Protein AF-A0A536HKG8-F1 (afdb_monomer)

Solvent-accessible surface area (backbone atoms only — not comparable to full-atom values): 9119 Å² total; per-residue (Å²): 93,67,73,26,53,53,43,26,52,51,47,43,45,56,51,25,52,49,44,70,72,56,84,86,50,87,66,46,38,57,55,52,46,49,54,28,50,76,60,72,37,42,71,65,44,55,77,72,44,80,89,70,65,49,72,50,61,49,43,34,50,42,38,47,25,70,80,40,82,74,6,19,26,22,16,29,47,53,28,34,53,49,47,49,63,76,53,49,98,82,56,89,47,67,38,50,53,43,32,49,51,54,28,47,52,36,71,74,56,53,39,66,64,40,55,76,40,18,64,58,54,40,50,54,52,53,52,48,50,56,54,32,53,54,35,43,40,75,73,74,55,70,83,75,83,69,76,95,67,82,76,80,77,86,76,84,80,77,88,81,131

Nearest PDB structures (foldseek):
  8c20-assembly1_C  TM=2.563E-01  e=3.413E+00  Mus musculus
  8c1z-assembly1_D  TM=2.628E-01  e=7.954E+00  Mus musculus

pLDDT: mean 89.68, std 14.8, range [47.0, 98.75]

Mean predicted aligned error: 7.66 Å

Sequence (161 aa):
LGKFIERAANVTHVVTQKSAELADSPEDALEWTAVLKSCFAFESYQSRYPGGVTPDRVIECLLLDRSLPRSARFSTNTALEAVARIEGKSRRSRPLRLLARLNGMYQHANPESIGEHPLDFNSECRALLRQLEVALRETYFHPSKVPAAVTGEEGHGMPQQ

Structure (mmCIF, N/CA/C/O backbone):
data_AF-A0A536HKG8-F1
#
_entry.id   AF-A0A536HKG8-F1
#
loop_
_atom_site.group_PDB
_atom_site.id
_atom_site.type_symbol
_atom_site.label_atom_id
_atom_site.label_alt_id
_atom_site.label_comp_id
_atom_site.label_asym_id
_atom_site.label_entity_id
_atom_site.label_seq_id
_atom_site.pdbx_PDB_ins_code
_atom_site.Cartn_x
_atom_site.Cartn_y
_atom_site.Cartn_z
_atom_site.occupancy
_atom_site.B_iso_or_equiv
_atom_site.auth_seq_id
_atom_site.auth_comp_id
_atom_site.auth_asym_id
_atom_site.auth_atom_id
_atom_site.pdbx_PDB_model_num
ATOM 1 N N . LEU A 1 1 ? 9.488 8.122 -8.555 1.00 91.38 1 LEU A N 1
ATOM 2 C CA . LEU A 1 1 ? 9.601 6.664 -8.340 1.00 91.38 1 LEU A CA 1
ATOM 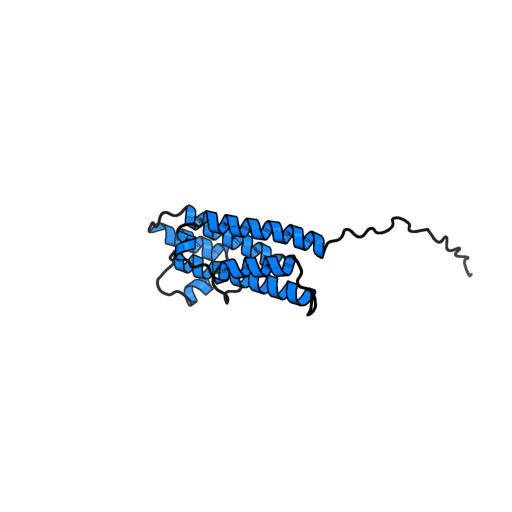3 C C . LEU A 1 1 ? 9.919 6.338 -6.882 1.00 91.38 1 LEU A C 1
ATOM 5 O O . LEU A 1 1 ? 9.013 5.884 -6.201 1.00 91.38 1 LEU A O 1
ATOM 9 N N . GLY A 1 2 ? 11.122 6.657 -6.380 1.00 94.00 2 GLY A N 1
ATOM 10 C CA . GLY A 1 2 ? 11.558 6.304 -5.015 1.00 94.00 2 GLY A CA 1
ATOM 11 C C . GLY A 1 2 ? 10.564 6.660 -3.902 1.00 94.00 2 GLY A C 1
ATOM 12 O O . GLY A 1 2 ? 10.168 5.781 -3.151 1.00 94.00 2 GLY A O 1
ATOM 13 N N . LYS A 1 3 ? 10.034 7.895 -3.888 1.00 96.62 3 LYS A N 1
ATOM 14 C CA . LYS A 1 3 ? 9.030 8.327 -2.890 1.00 96.62 3 LYS A CA 1
ATOM 15 C C . LYS A 1 3 ? 7.782 7.435 -2.794 1.00 96.62 3 LYS A C 1
ATOM 17 O O . LYS A 1 3 ? 7.151 7.370 -1.749 1.00 96.62 3 LYS A O 1
ATOM 22 N N . PHE A 1 4 ? 7.378 6.812 -3.902 1.00 98.00 4 PHE A N 1
ATOM 23 C CA . PHE A 1 4 ? 6.200 5.948 -3.939 1.00 98.00 4 PHE A CA 1
ATOM 24 C C . PHE A 1 4 ? 6.533 4.558 -3.393 1.00 98.00 4 PHE A C 1
ATOM 26 O O . PHE A 1 4 ? 5.774 4.017 -2.600 1.00 98.00 4 PHE A O 1
ATOM 33 N N . ILE A 1 5 ? 7.692 4.015 -3.762 1.00 97.62 5 ILE A N 1
ATOM 34 C CA . ILE A 1 5 ? 8.179 2.729 -3.249 1.00 97.62 5 ILE A CA 1
ATOM 35 C C . ILE A 1 5 ? 8.355 2.801 -1.727 1.00 97.62 5 ILE A C 1
ATOM 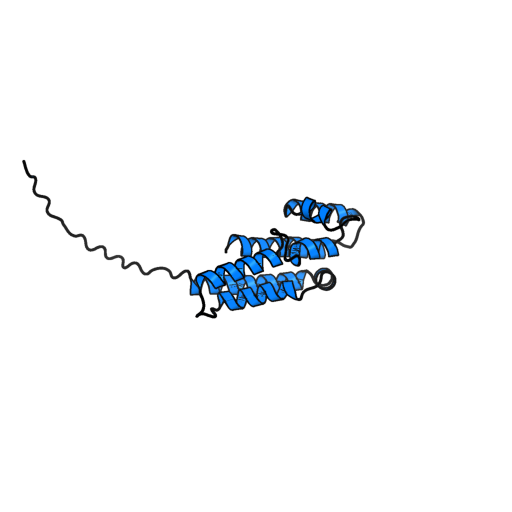37 O O . ILE A 1 5 ? 7.826 1.955 -1.013 1.00 97.62 5 ILE A O 1
ATOM 41 N N . GLU A 1 6 ? 9.011 3.856 -1.241 1.00 97.88 6 GLU A N 1
ATOM 42 C CA . GLU A 1 6 ? 9.246 4.081 0.189 1.00 97.88 6 GLU A CA 1
ATOM 43 C C . GLU A 1 6 ? 7.938 4.180 0.979 1.00 97.88 6 GLU A C 1
ATOM 45 O O . GLU A 1 6 ? 7.761 3.562 2.024 1.00 97.88 6 GLU A O 1
ATOM 50 N N . ARG A 1 7 ? 6.960 4.910 0.442 1.00 97.94 7 ARG A N 1
ATOM 51 C CA . ARG A 1 7 ? 5.654 5.032 1.083 1.00 97.94 7 ARG A CA 1
ATOM 52 C C . ARG A 1 7 ? 4.893 3.712 1.125 1.00 97.94 7 ARG A C 1
ATOM 54 O O . ARG A 1 7 ? 4.305 3.409 2.155 1.00 97.94 7 ARG A O 1
ATOM 61 N N . ALA A 1 8 ? 4.910 2.932 0.043 1.00 98.25 8 ALA A N 1
ATOM 62 C CA . ALA A 1 8 ? 4.299 1.605 0.047 1.00 98.25 8 ALA A CA 1
ATOM 63 C C . ALA A 1 8 ? 4.919 0.710 1.129 1.00 98.25 8 ALA A C 1
ATOM 65 O O . ALA A 1 8 ? 4.186 0.028 1.842 1.00 98.25 8 ALA A O 1
ATOM 66 N N . ALA A 1 9 ? 6.246 0.761 1.285 1.00 98.38 9 ALA A N 1
ATOM 67 C CA . ALA A 1 9 ? 6.965 0.025 2.319 1.00 98.38 9 ALA A CA 1
ATOM 68 C C . ALA A 1 9 ? 6.543 0.463 3.730 1.00 98.38 9 ALA A C 1
ATOM 70 O O . ALA A 1 9 ? 6.117 -0.367 4.530 1.00 98.38 9 ALA A O 1
ATOM 71 N N . ASN A 1 10 ? 6.593 1.767 4.011 1.00 98.12 10 ASN A N 1
ATOM 72 C CA . ASN A 1 10 ? 6.334 2.306 5.346 1.00 98.12 10 ASN A CA 1
ATOM 73 C C . ASN A 1 10 ? 4.880 2.133 5.777 1.00 98.12 10 ASN A C 1
ATOM 75 O O . ASN A 1 10 ? 4.624 1.707 6.899 1.00 98.12 10 ASN A O 1
ATOM 79 N N . VAL A 1 11 ? 3.926 2.406 4.883 1.00 98.44 11 VAL A N 1
ATOM 80 C CA . VAL A 1 11 ? 2.501 2.230 5.188 1.00 98.44 11 VAL A CA 1
ATOM 81 C C . VAL A 1 11 ? 2.189 0.754 5.438 1.00 98.44 11 VAL A C 1
ATOM 83 O O . VAL A 1 11 ? 1.527 0.436 6.420 1.00 98.44 11 VAL A O 1
ATOM 86 N N . THR A 1 12 ? 2.722 -0.155 4.614 1.00 98.75 12 THR A N 1
ATOM 87 C CA . THR A 1 12 ? 2.546 -1.602 4.829 1.00 98.75 12 THR A CA 1
ATOM 88 C C . THR A 1 12 ? 3.130 -2.043 6.156 1.00 98.75 12 THR A C 1
ATOM 90 O O . THR A 1 12 ? 2.467 -2.754 6.905 1.00 98.75 12 THR A O 1
ATOM 93 N N . HIS A 1 13 ? 4.339 -1.592 6.483 1.00 98.50 13 HIS A N 1
ATOM 94 C CA . HIS A 1 13 ? 4.988 -1.941 7.737 1.00 98.50 13 HIS A CA 1
ATOM 95 C C . HIS A 1 13 ? 4.195 -1.454 8.953 1.00 98.50 13 HIS A C 1
ATOM 97 O O . HIS A 1 13 ? 3.891 -2.260 9.824 1.00 98.50 13 HIS A O 1
ATOM 103 N N . VAL A 1 14 ? 3.817 -0.173 8.997 1.00 98.31 14 VAL A N 1
ATOM 104 C CA . VAL A 1 14 ? 3.081 0.397 10.136 1.00 98.31 14 VAL A CA 1
ATOM 105 C C . VAL A 1 14 ? 1.736 -0.298 10.330 1.00 98.31 14 VAL A C 1
ATOM 107 O O . VAL A 1 14 ? 1.411 -0.669 11.453 1.00 98.31 14 VAL A O 1
ATOM 110 N N . VAL A 1 15 ? 0.972 -0.509 9.252 1.00 98.31 15 VAL A N 1
ATOM 111 C CA . VAL A 1 15 ? -0.341 -1.165 9.343 1.00 98.31 15 VAL A CA 1
ATOM 112 C C . VAL A 1 15 ? -0.193 -2.606 9.820 1.00 98.31 15 VAL A C 1
ATOM 114 O O . VAL A 1 15 ? -0.851 -2.991 10.774 1.00 98.31 15 VAL A O 1
ATOM 117 N N . THR A 1 16 ? 0.702 -3.387 9.214 1.00 98.31 16 THR A N 1
ATOM 118 C CA . THR A 1 16 ? 0.867 -4.808 9.567 1.00 98.31 16 THR A CA 1
ATOM 119 C C . THR A 1 16 ? 1.472 -5.024 10.952 1.00 98.31 16 THR A C 1
ATOM 121 O O . THR A 1 16 ? 1.101 -5.975 11.630 1.00 98.31 16 THR A O 1
ATOM 124 N N . GLN A 1 17 ? 2.382 -4.160 11.413 1.00 97.75 17 GLN A N 1
ATOM 125 C CA . GLN A 1 17 ? 2.850 -4.216 12.802 1.00 97.75 17 GLN A CA 1
ATOM 126 C C . GLN A 1 17 ? 1.710 -3.929 13.769 1.00 97.75 17 GLN A C 1
ATOM 128 O O . GLN A 1 17 ? 1.492 -4.711 14.685 1.00 97.75 17 GLN A O 1
ATOM 133 N N . LYS A 1 18 ? 0.927 -2.874 13.519 1.00 96.75 18 LYS A N 1
ATOM 134 C CA . LYS A 1 18 ? -0.211 -2.546 14.379 1.00 96.75 18 LYS A CA 1
ATOM 135 C C . LYS A 1 18 ? -1.285 -3.631 14.371 1.00 96.75 18 LYS A C 1
ATOM 137 O O . LYS A 1 18 ? -1.778 -3.973 15.435 1.00 96.75 18 LYS A O 1
ATOM 142 N N . SER A 1 19 ? -1.570 -4.247 13.224 1.00 96.12 19 SER A N 1
ATOM 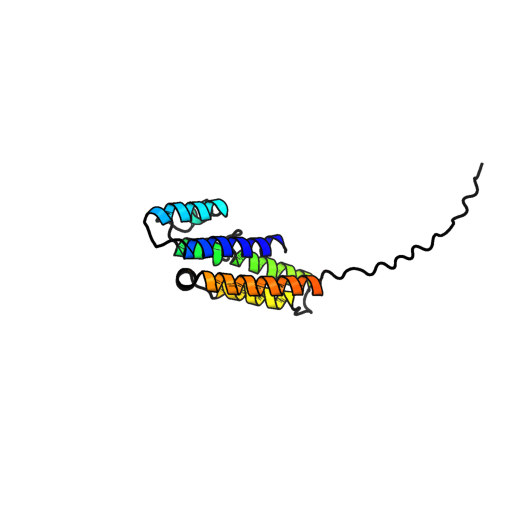143 C CA . SER A 1 19 ? -2.461 -5.412 13.148 1.00 96.12 19 SER A CA 1
ATOM 144 C C . SER A 1 19 ? -1.965 -6.602 13.973 1.00 96.12 19 SER A C 1
ATOM 146 O O . SER A 1 19 ? -2.783 -7.330 14.511 1.00 96.12 19 SER A O 1
ATOM 148 N N . ALA A 1 20 ? -0.649 -6.812 14.079 1.00 95.56 20 ALA A N 1
ATOM 149 C CA . ALA A 1 20 ? -0.082 -7.904 14.873 1.00 95.56 20 ALA A CA 1
ATOM 150 C C . ALA A 1 20 ? -0.030 -7.602 16.384 1.00 95.56 20 ALA A C 1
ATOM 152 O O . ALA A 1 20 ? 0.037 -8.527 17.188 1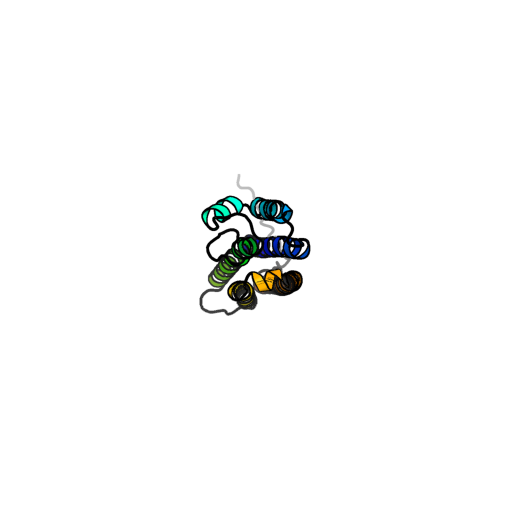.00 95.56 20 ALA A O 1
ATOM 153 N N . GLU A 1 21 ? 0.007 -6.321 16.765 1.00 93.88 21 GLU A N 1
ATOM 154 C CA . GLU A 1 21 ? 0.067 -5.867 18.161 1.00 93.88 21 GLU A CA 1
ATOM 155 C C . GLU A 1 21 ? -1.311 -5.811 18.831 1.00 93.88 21 GLU A C 1
ATOM 157 O O . GLU A 1 21 ? -1.421 -6.056 20.032 1.00 93.88 21 GLU A O 1
ATOM 162 N N . LEU A 1 22 ? -2.343 -5.431 18.076 1.00 90.19 22 LEU A N 1
ATOM 163 C CA . LEU A 1 22 ? -3.669 -5.130 18.606 1.00 90.19 22 LEU A CA 1
ATOM 164 C C . LEU A 1 22 ? -4.527 -6.398 18.723 1.00 90.19 22 LEU A C 1
ATOM 166 O O . LEU A 1 22 ? -4.512 -7.256 17.845 1.00 90.19 22 LEU A O 1
ATOM 170 N N . ALA A 1 23 ? -5.268 -6.509 19.828 1.00 75.69 23 ALA A N 1
ATOM 171 C CA . ALA A 1 23 ? -6.016 -7.709 20.220 1.00 75.69 23 ALA A CA 1
ATOM 172 C C . ALA A 1 23 ? -7.547 -7.521 20.164 1.00 75.69 23 ALA A C 1
ATOM 174 O O . ALA A 1 23 ? -8.279 -8.212 20.870 1.00 75.69 23 ALA A O 1
ATOM 175 N N . ASP A 1 24 ? -8.013 -6.579 19.340 1.00 73.06 24 ASP A N 1
ATOM 176 C CA . ASP A 1 24 ? -9.421 -6.222 19.123 1.00 73.06 24 ASP A CA 1
ATOM 177 C C . ASP A 1 24 ? -10.108 -5.667 20.388 1.00 73.06 24 ASP A C 1
ATOM 179 O O . ASP A 1 24 ? -11.223 -6.030 20.772 1.00 73.06 24 ASP A O 1
ATOM 183 N N . SER A 1 25 ? -9.397 -4.772 21.081 1.00 80.56 25 SER A N 1
ATOM 184 C CA . SER A 1 25 ? -9.878 -4.079 22.276 1.00 80.56 25 SER A CA 1
ATOM 185 C C . SER A 1 25 ? -10.573 -2.749 21.929 1.00 80.56 25 SER A C 1
ATOM 187 O O . SER A 1 25 ? -10.268 -2.130 20.908 1.00 80.56 25 SER A O 1
ATOM 189 N N . PRO A 1 26 ? -11.464 -2.217 22.788 1.00 73.62 26 PRO A N 1
ATOM 190 C CA . PRO A 1 26 ? -12.070 -0.897 22.571 1.00 73.62 26 PRO A CA 1
ATOM 191 C C . PRO A 1 26 ? -11.060 0.259 22.448 1.00 73.62 26 PRO A C 1
ATOM 193 O O . PRO A 1 26 ? -11.368 1.287 21.840 1.00 73.62 26 PRO A O 1
ATOM 196 N N . GLU A 1 27 ? -9.860 0.111 23.017 1.00 82.00 27 GLU A N 1
ATOM 197 C CA . GLU A 1 27 ? -8.784 1.109 22.958 1.00 82.00 27 GLU A CA 1
ATOM 198 C C . GLU A 1 27 ? -8.113 1.146 21.572 1.00 82.00 27 GLU A C 1
ATOM 200 O O . GLU A 1 27 ? -7.547 2.170 21.176 1.00 82.00 27 GLU A O 1
ATOM 205 N N . ASP A 1 28 ? -8.282 0.093 20.767 1.00 87.69 28 ASP A N 1
ATOM 206 C CA . ASP A 1 28 ? -7.668 -0.051 19.445 1.00 87.69 28 ASP A CA 1
ATOM 207 C C . ASP A 1 28 ? -8.154 1.026 18.470 1.00 87.69 28 ASP A C 1
ATOM 209 O O . ASP A 1 28 ? -7.418 1.443 17.576 1.00 87.69 28 ASP A O 1
ATOM 213 N N . ALA A 1 29 ? -9.370 1.552 18.650 1.00 91.94 29 ALA A N 1
ATOM 214 C CA . ALA A 1 29 ? -9.884 2.641 17.821 1.00 91.94 29 ALA A CA 1
ATOM 215 C C . ALA A 1 29 ? -9.020 3.916 17.926 1.00 91.94 29 ALA A C 1
ATOM 217 O O . ALA A 1 29 ? -8.864 4.646 16.937 1.00 91.94 29 ALA A O 1
ATOM 218 N N . LEU A 1 30 ? -8.435 4.189 19.099 1.00 94.50 30 LEU A N 1
ATOM 219 C CA . LEU A 1 30 ? -7.516 5.314 19.299 1.00 94.50 30 LEU A CA 1
ATOM 220 C C . LEU A 1 30 ? -6.165 5.048 18.628 1.00 94.50 30 LEU A C 1
ATOM 222 O O . LEU A 1 30 ? -5.655 5.924 17.924 1.00 94.50 30 LEU A O 1
ATOM 226 N N . GLU A 1 31 ? -5.630 3.836 18.768 1.00 95.88 31 GLU A N 1
ATOM 227 C CA . GLU A 1 31 ? -4.381 3.408 18.126 1.00 95.88 31 GLU A CA 1
ATOM 228 C C . GLU A 1 31 ? -4.491 3.455 16.596 1.00 95.88 31 GLU A C 1
ATOM 230 O O . GLU A 1 31 ? -3.662 4.058 15.909 1.00 95.88 31 GLU A O 1
ATOM 235 N N . TRP A 1 32 ? -5.580 2.932 16.038 1.00 97.00 32 TRP A N 1
ATOM 236 C CA . TRP A 1 32 ? -5.854 3.001 14.606 1.00 97.00 32 TRP A CA 1
ATOM 237 C C . TRP A 1 32 ? -6.077 4.431 14.111 1.00 97.00 32 TRP A C 1
ATOM 239 O O . TRP A 1 32 ? -5.644 4.796 13.012 1.00 97.00 32 TRP A O 1
ATOM 249 N N . THR A 1 33 ? -6.690 5.286 14.932 1.00 96.75 33 THR A N 1
ATOM 250 C CA . THR A 1 33 ? -6.773 6.724 14.648 1.00 96.75 33 THR A CA 1
ATOM 251 C C . THR A 1 33 ? -5.379 7.353 14.580 1.00 96.75 33 THR A C 1
ATOM 253 O O . THR A 1 33 ? -5.121 8.175 13.694 1.00 96.75 33 THR A O 1
ATOM 256 N N . ALA A 1 34 ? -4.462 6.972 15.473 1.00 96.69 34 ALA A N 1
ATOM 257 C CA . ALA A 1 34 ? -3.082 7.448 15.455 1.00 96.69 34 ALA A CA 1
ATOM 258 C C . ALA A 1 34 ? -2.335 6.989 14.190 1.00 96.69 34 ALA A C 1
ATOM 260 O O . ALA A 1 34 ? -1.653 7.804 13.566 1.00 96.69 34 ALA A O 1
ATOM 261 N N . VAL A 1 35 ? -2.537 5.744 13.741 1.00 97.62 35 VAL A N 1
ATOM 262 C CA . VAL A 1 35 ? -2.001 5.229 12.463 1.00 97.62 35 VAL A CA 1
ATOM 263 C C . VAL A 1 35 ? -2.510 6.039 11.268 1.00 97.62 35 VAL A C 1
ATOM 265 O O . VAL A 1 35 ? -1.732 6.469 10.414 1.00 97.62 35 VAL A O 1
ATOM 268 N N . LEU A 1 36 ? -3.816 6.311 11.205 1.00 97.94 36 LEU A N 1
ATOM 269 C CA . LEU A 1 36 ? -4.391 7.137 10.141 1.00 97.94 36 LEU A CA 1
ATOM 270 C C . LEU A 1 36 ? -3.810 8.556 10.143 1.00 97.94 36 LEU A C 1
ATOM 272 O O . LEU A 1 36 ? -3.556 9.116 9.074 1.00 97.94 36 LEU A O 1
ATOM 276 N N . LYS A 1 37 ? -3.594 9.147 11.322 1.00 97.56 37 LYS A N 1
ATOM 277 C CA . LYS A 1 37 ? -2.999 10.483 11.462 1.00 97.56 37 LYS A CA 1
ATOM 278 C C . LYS A 1 37 ? -1.526 10.504 11.056 1.00 97.56 37 LYS A C 1
ATOM 280 O O . LYS A 1 37 ? -1.143 11.404 10.312 1.00 97.56 37 LYS A O 1
ATOM 285 N N . SER A 1 38 ? -0.725 9.514 11.453 1.00 96.81 38 SER A N 1
ATOM 286 C CA . SER A 1 38 ? 0.694 9.421 11.067 1.00 96.81 38 SER A CA 1
ATOM 287 C C . SER A 1 38 ? 0.873 9.241 9.557 1.00 96.81 38 SER A C 1
ATOM 289 O O . SER A 1 38 ? 1.812 9.770 8.964 1.00 96.81 38 SER A O 1
ATOM 291 N N . CYS A 1 39 ? -0.087 8.579 8.908 1.00 96.56 39 CYS A N 1
ATOM 292 C CA . CYS A 1 39 ? -0.141 8.441 7.456 1.00 96.56 39 CYS A CA 1
ATOM 293 C C . CYS A 1 39 ? -0.816 9.630 6.748 1.00 96.56 39 CYS A C 1
ATOM 295 O O . CYS A 1 39 ? -0.975 9.585 5.528 1.00 96.56 39 CYS A O 1
ATOM 297 N N . PHE A 1 40 ? -1.235 10.679 7.469 1.00 95.81 40 PHE A N 1
ATOM 298 C CA . PHE A 1 40 ? -2.011 11.824 6.962 1.00 95.81 40 PHE A CA 1
ATOM 299 C C . PHE A 1 40 ? -3.324 11.438 6.253 1.00 95.81 40 PHE A C 1
ATOM 301 O O . PHE A 1 40 ? -3.801 12.160 5.382 1.00 95.81 40 PHE A O 1
ATOM 308 N N . ALA A 1 41 ? -3.916 10.291 6.581 1.00 97.12 41 ALA A N 1
ATOM 309 C CA . ALA A 1 41 ? -5.088 9.729 5.909 1.00 97.12 41 ALA A CA 1
ATOM 310 C C . ALA A 1 41 ? -6.410 9.930 6.667 1.00 97.12 41 ALA A C 1
ATOM 312 O O . ALA A 1 41 ? -7.462 9.622 6.117 1.00 97.12 41 ALA A O 1
ATOM 313 N N . PHE A 1 42 ? -6.376 10.450 7.897 1.00 96.88 42 PHE A N 1
ATOM 314 C CA . PHE A 1 42 ? -7.539 10.496 8.790 1.00 96.88 42 PHE A CA 1
ATOM 315 C C . PHE A 1 42 ? -8.770 11.211 8.209 1.00 96.88 42 PHE A C 1
ATOM 317 O O . PHE A 1 42 ? -9.856 10.644 8.211 1.00 96.88 42 PHE A O 1
ATOM 324 N N . GLU A 1 43 ? -8.617 12.408 7.640 1.00 95.81 43 GLU A N 1
ATOM 325 C CA . GLU A 1 43 ? -9.744 13.141 7.034 1.00 95.81 43 GLU A CA 1
ATOM 326 C C . GLU A 1 43 ? -10.333 12.391 5.831 1.00 95.81 43 GLU A C 1
ATOM 328 O O . GLU A 1 43 ? -11.548 12.274 5.674 1.00 95.81 43 GLU A O 1
ATOM 333 N N . SER A 1 44 ? -9.460 11.823 4.993 1.00 96.12 44 SER A N 1
ATOM 334 C CA . SER A 1 44 ? -9.878 11.012 3.847 1.00 96.12 44 SER A CA 1
ATOM 335 C C . SER A 1 44 ? -10.600 9.740 4.288 1.00 96.12 44 SER A C 1
ATOM 337 O O . SER A 1 44 ? -11.549 9.330 3.627 1.00 96.12 44 SER A O 1
ATOM 339 N N . TYR A 1 45 ? -10.173 9.138 5.401 1.00 96.94 45 TYR A N 1
ATOM 340 C CA . TYR A 1 45 ? -10.846 8.001 6.015 1.00 96.94 45 TYR A CA 1
ATOM 341 C C . TYR A 1 45 ? -12.243 8.397 6.503 1.00 96.94 45 TYR A C 1
ATOM 343 O O . TYR A 1 45 ? -13.218 7.772 6.099 1.00 96.94 45 TYR A O 1
ATOM 351 N N . GLN A 1 46 ? -12.365 9.468 7.294 1.00 95.69 46 GLN A N 1
ATOM 352 C CA . GLN A 1 46 ? -13.659 9.909 7.830 1.00 95.69 46 GLN A CA 1
ATOM 353 C C . GLN A 1 46 ? -14.676 10.233 6.733 1.00 95.69 46 GLN A C 1
ATOM 355 O O . GLN A 1 46 ? -15.853 9.916 6.872 1.00 95.69 46 GLN A O 1
ATOM 360 N N . SER A 1 47 ? -14.223 10.814 5.619 1.00 94.50 47 SER A N 1
ATOM 361 C CA . SER A 1 47 ? -15.087 11.092 4.468 1.00 94.50 47 SER A CA 1
ATOM 362 C C . SER A 1 47 ? -15.604 9.831 3.764 1.00 94.50 47 SER A C 1
ATOM 364 O O . SER A 1 47 ? -16.606 9.921 3.058 1.00 94.50 47 SER A O 1
ATOM 366 N N . ARG A 1 48 ? -14.911 8.692 3.878 1.00 93.88 48 ARG A N 1
ATOM 367 C CA . ARG A 1 48 ? -15.228 7.445 3.155 1.00 93.88 48 ARG A CA 1
ATOM 368 C C . ARG A 1 48 ? -15.938 6.421 4.032 1.00 93.88 48 ARG A C 1
ATOM 370 O O . ARG A 1 48 ? -16.781 5.683 3.536 1.00 93.88 48 ARG A O 1
ATOM 377 N N . TYR A 1 49 ? -15.602 6.388 5.317 1.00 93.12 49 TYR A N 1
ATOM 378 C CA . TYR A 1 49 ? -16.019 5.350 6.250 1.00 93.12 49 TYR A CA 1
ATOM 379 C C . TYR A 1 49 ? -16.781 5.958 7.436 1.00 93.12 49 TYR A C 1
ATOM 381 O O . TYR A 1 49 ? -16.197 6.195 8.499 1.00 93.12 49 TYR A O 1
ATOM 389 N N . PRO A 1 50 ? -18.093 6.215 7.294 1.00 88.69 50 PRO A N 1
ATOM 390 C CA . PRO A 1 50 ? -18.918 6.607 8.428 1.00 88.69 50 PRO A CA 1
ATOM 391 C C . PRO A 1 50 ? -19.022 5.453 9.441 1.00 88.69 50 PRO A C 1
ATOM 393 O O . PRO A 1 50 ? -19.052 4.275 9.074 1.00 88.69 50 PRO A O 1
ATOM 396 N N . GLY A 1 51 ? -19.092 5.780 10.734 1.00 88.19 51 GLY A N 1
ATOM 397 C CA . GLY A 1 51 ? -19.284 4.783 11.798 1.00 88.19 51 GLY A CA 1
ATOM 398 C C . GLY A 1 51 ? -18.011 4.315 12.511 1.00 88.19 51 GLY A C 1
ATOM 399 O O . GLY A 1 51 ? -17.952 3.172 12.945 1.00 88.19 51 GLY A O 1
ATOM 400 N N . GLY A 1 52 ? -17.009 5.187 12.649 1.00 91.00 52 GLY A N 1
ATOM 401 C CA . GLY A 1 52 ? -15.844 4.938 13.504 1.00 91.00 52 GLY A CA 1
ATOM 402 C C . GLY A 1 52 ? -14.652 4.282 12.803 1.00 91.00 52 GLY A C 1
ATOM 403 O O . GLY A 1 52 ? -14.662 4.022 11.595 1.00 91.00 52 GLY A O 1
ATOM 404 N N . VAL A 1 53 ? -13.583 4.081 13.576 1.00 95.12 53 VAL A N 1
ATOM 405 C CA . VAL A 1 53 ? -12.315 3.510 13.107 1.00 95.12 53 VAL A CA 1
ATOM 406 C C . VAL A 1 53 ? -12.257 2.039 13.494 1.00 95.12 53 VAL A C 1
ATOM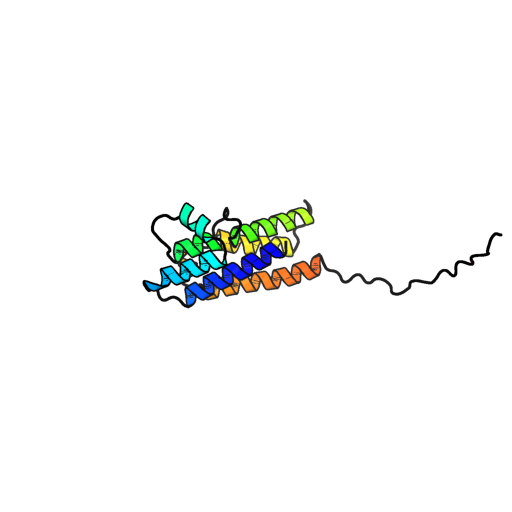 408 O O . VAL A 1 53 ? -12.336 1.718 14.673 1.00 95.12 53 VAL A O 1
ATOM 411 N N . THR A 1 54 ? -12.117 1.168 12.497 1.00 94.06 54 THR A N 1
ATOM 412 C CA . THR A 1 54 ? -12.016 -0.289 12.674 1.00 94.06 54 THR A CA 1
ATOM 413 C C . THR A 1 54 ? -10.781 -0.814 11.936 1.00 94.06 54 THR A C 1
ATOM 415 O O . THR A 1 54 ? -10.458 -0.246 10.884 1.00 94.06 54 THR A O 1
ATOM 418 N N . PRO A 1 55 ? -10.149 -1.911 12.392 1.00 95.00 55 PRO A N 1
ATOM 419 C CA . PRO A 1 55 ? -8.957 -2.479 11.756 1.00 95.00 55 PRO A CA 1
ATOM 420 C C . PRO A 1 55 ? -9.122 -2.702 10.242 1.00 95.00 55 PRO A C 1
ATOM 422 O O . PRO A 1 55 ? -8.360 -2.145 9.450 1.00 95.00 55 PRO A O 1
ATOM 425 N N . ASP A 1 56 ? -10.181 -3.401 9.823 1.00 95.38 56 ASP A N 1
ATOM 426 C CA . ASP A 1 56 ? -10.406 -3.767 8.415 1.00 95.38 56 ASP A CA 1
ATOM 427 C C . ASP A 1 56 ? -10.500 -2.558 7.489 1.00 95.38 56 ASP A C 1
ATOM 429 O O . ASP A 1 56 ? -9.866 -2.504 6.437 1.00 95.38 56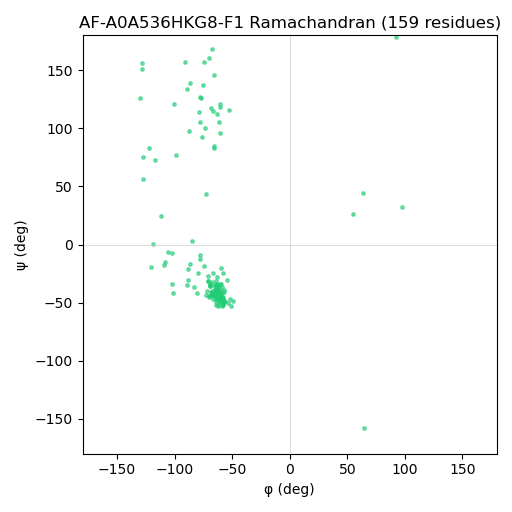 ASP A O 1
ATOM 433 N N . ARG A 1 57 ? -11.246 -1.533 7.905 1.00 96.88 57 ARG A N 1
ATOM 434 C CA . ARG A 1 57 ? -11.394 -0.291 7.136 1.00 96.88 57 ARG A CA 1
ATOM 435 C C . ARG A 1 57 ? -10.087 0.492 7.063 1.00 96.88 57 ARG A C 1
ATOM 437 O O . ARG A 1 57 ? -9.842 1.181 6.074 1.00 96.88 57 ARG A O 1
ATOM 444 N N . VAL A 1 58 ? -9.241 0.425 8.091 1.00 97.56 58 VAL A N 1
ATOM 445 C CA . VAL A 1 58 ? -7.916 1.063 8.064 1.00 97.56 58 VAL A CA 1
ATOM 446 C C . VAL A 1 58 ? -6.995 0.323 7.103 1.00 97.56 58 VAL A C 1
ATOM 448 O O . VAL A 1 58 ? -6.339 0.975 6.288 1.00 97.56 58 VAL A O 1
ATOM 451 N N . ILE A 1 59 ? -6.989 -1.011 7.146 1.00 98.19 59 ILE A N 1
ATOM 452 C CA . ILE A 1 59 ? -6.265 -1.864 6.197 1.00 98.19 59 ILE A CA 1
ATOM 453 C C . ILE A 1 59 ? -6.732 -1.571 4.767 1.00 98.19 59 ILE A C 1
ATOM 455 O O . ILE A 1 59 ? -5.907 -1.298 3.893 1.00 98.19 59 ILE A O 1
ATOM 459 N N . GLU A 1 60 ? -8.042 -1.543 4.527 1.00 97.94 60 GLU A N 1
ATOM 460 C CA . GLU A 1 60 ? -8.621 -1.215 3.225 1.00 97.94 60 GLU A CA 1
ATOM 461 C C . GLU A 1 60 ? -8.173 0.176 2.753 1.00 97.94 60 GLU A C 1
ATOM 463 O O . GLU A 1 60 ? -7.624 0.323 1.658 1.00 97.94 60 GLU A O 1
ATOM 468 N N . CYS A 1 61 ? -8.321 1.191 3.607 1.00 98.00 61 CYS A N 1
ATOM 469 C CA . CYS A 1 61 ? -7.975 2.579 3.313 1.00 98.00 61 CYS A CA 1
ATOM 470 C C . CYS A 1 61 ? -6.480 2.769 3.004 1.00 98.00 61 CYS A C 1
ATOM 472 O O . CYS A 1 61 ? -6.117 3.406 2.012 1.00 98.00 61 CYS A O 1
ATOM 474 N N . LEU A 1 62 ? -5.593 2.230 3.843 1.00 98.62 62 LEU A N 1
ATOM 475 C CA . LEU A 1 62 ? -4.155 2.482 3.761 1.00 98.62 62 LEU A CA 1
ATOM 476 C C . LEU A 1 62 ? -3.415 1.508 2.843 1.00 98.62 62 LEU A C 1
ATOM 478 O O . LEU A 1 62 ? -2.426 1.910 2.228 1.00 98.62 62 LEU A O 1
ATOM 482 N N . LEU A 1 63 ? -3.860 0.260 2.699 1.00 98.69 63 LEU A N 1
ATOM 483 C CA . LEU A 1 63 ? -3.165 -0.729 1.869 1.00 98.69 63 LEU A CA 1
ATOM 484 C C . LEU A 1 63 ? -3.821 -0.918 0.504 1.00 98.69 63 LEU A C 1
ATOM 486 O O . LEU A 1 63 ? -3.102 -0.976 -0.495 1.00 98.69 63 LEU A O 1
ATOM 490 N N . LEU A 1 64 ? -5.154 -0.969 0.438 1.00 98.56 64 LEU A N 1
ATOM 491 C CA . LEU A 1 64 ? -5.878 -1.511 -0.722 1.00 98.56 64 LEU A CA 1
ATOM 492 C C . LEU A 1 64 ? -6.601 -0.456 -1.570 1.00 98.56 64 LEU A C 1
ATOM 494 O O . LEU A 1 64 ? -6.970 -0.728 -2.719 1.00 98.56 64 LEU A O 1
ATOM 498 N N . ASP A 1 65 ? -6.780 0.756 -1.051 1.00 97.75 65 ASP A N 1
ATOM 499 C CA . ASP A 1 65 ? -7.490 1.820 -1.748 1.00 97.75 65 ASP A CA 1
ATOM 500 C C . ASP A 1 65 ? -6.699 2.317 -2.964 1.00 97.75 65 ASP A C 1
ATOM 502 O O . ASP A 1 65 ? -5.608 2.869 -2.847 1.00 97.75 65 ASP A O 1
ATOM 506 N N . ARG A 1 66 ? -7.248 2.163 -4.168 1.00 97.38 66 ARG A N 1
ATOM 507 C CA . ARG A 1 66 ? -6.568 2.587 -5.407 1.00 97.38 66 ARG A CA 1
ATOM 508 C C . ARG A 1 66 ? -6.628 4.091 -5.683 1.00 97.38 66 ARG A C 1
ATOM 510 O O . ARG A 1 66 ? -5.967 4.554 -6.604 1.00 97.38 66 ARG A O 1
ATOM 517 N N . SER A 1 67 ? -7.466 4.830 -4.961 1.00 96.44 67 SER A N 1
ATOM 518 C CA . SER A 1 67 ? -7.766 6.248 -5.195 1.00 96.44 67 SER A CA 1
ATOM 519 C C . SER A 1 67 ? -7.191 7.170 -4.128 1.00 96.44 67 SER A C 1
ATOM 521 O O . SER A 1 67 ? -7.104 8.375 -4.351 1.00 96.44 67 SER A O 1
ATOM 523 N N . LEU A 1 68 ? -6.823 6.634 -2.961 1.00 96.38 68 LEU A N 1
ATOM 524 C CA . LEU A 1 68 ? -6.202 7.408 -1.899 1.00 96.38 68 LEU A CA 1
ATOM 525 C C . LEU A 1 68 ? -4.721 7.622 -2.226 1.00 96.38 68 LEU A C 1
ATOM 527 O O . LEU A 1 68 ? -3.952 6.665 -2.155 1.00 96.38 68 LEU A O 1
ATOM 531 N N . PRO A 1 69 ? -4.256 8.862 -2.478 1.00 95.44 69 PRO A N 1
ATOM 532 C CA . PRO A 1 69 ? -2.883 9.085 -2.900 1.00 95.44 69 PRO A CA 1
ATOM 533 C C . PRO A 1 69 ? -1.842 8.599 -1.913 1.00 95.44 69 PRO A C 1
ATOM 535 O O . PRO A 1 69 ? -0.717 8.423 -2.350 1.00 95.44 69 PRO A O 1
ATOM 538 N N . ARG A 1 70 ? -2.211 8.417 -0.632 1.00 94.19 70 ARG A N 1
ATOM 539 C CA . ARG A 1 70 ? -1.384 7.958 0.493 1.00 94.19 70 ARG A CA 1
ATOM 540 C C . ARG A 1 70 ? -1.309 6.435 0.646 1.00 94.19 70 ARG A C 1
ATOM 542 O O . ARG A 1 70 ? -0.350 5.978 1.260 1.00 94.19 70 ARG A O 1
ATOM 549 N N . SER A 1 71 ? -2.208 5.666 0.033 1.00 98.38 71 SER A N 1
ATOM 550 C CA . SER A 1 71 ? -2.226 4.211 0.193 1.00 98.38 71 SER A CA 1
ATOM 551 C C . SER A 1 71 ? -1.037 3.506 -0.477 1.00 98.38 71 SER A C 1
ATOM 553 O O . SER A 1 71 ? -0.384 4.043 -1.389 1.00 98.38 71 SER A O 1
ATOM 555 N N . ALA A 1 72 ? -0.768 2.272 -0.053 1.00 98.62 72 ALA A N 1
ATOM 556 C CA . ALA A 1 72 ? 0.258 1.419 -0.642 1.00 98.62 72 ALA A CA 1
ATOM 557 C C . ALA A 1 72 ? -0.096 1.015 -2.084 1.00 98.62 72 ALA A C 1
ATOM 559 O O . ALA A 1 72 ? 0.728 1.194 -2.985 1.00 98.62 72 ALA A O 1
ATOM 560 N N . ARG A 1 73 ? -1.334 0.579 -2.360 1.00 98.62 73 ARG A N 1
ATOM 561 C CA . ARG A 1 73 ? -1.780 0.257 -3.728 1.00 98.62 73 ARG A CA 1
ATOM 562 C C . ARG A 1 73 ? -1.661 1.440 -4.686 1.00 98.62 73 ARG A C 1
ATOM 564 O O . ARG A 1 73 ? -1.123 1.280 -5.778 1.00 98.62 73 ARG A O 1
ATOM 571 N N . PHE A 1 74 ? -2.099 2.637 -4.286 1.00 98.56 74 PHE A N 1
ATOM 572 C CA . PHE A 1 74 ? -1.925 3.829 -5.122 1.00 98.56 74 PHE A CA 1
ATOM 573 C C . PHE A 1 74 ? -0.441 4.063 -5.418 1.00 98.56 74 PHE A C 1
ATOM 575 O O . PHE A 1 74 ? -0.055 4.274 -6.568 1.00 98.56 74 PHE A O 1
ATOM 582 N N . SER A 1 75 ? 0.408 3.986 -4.386 1.00 98.50 75 SER A N 1
ATOM 583 C CA . SER A 1 75 ? 1.852 4.184 -4.531 1.00 98.50 75 SER A CA 1
ATOM 584 C C . SER A 1 75 ? 2.479 3.231 -5.533 1.00 98.50 75 SER A C 1
ATOM 586 O O . SER A 1 75 ? 3.239 3.652 -6.405 1.00 98.50 75 SER A O 1
ATOM 588 N N . THR A 1 76 ? 2.185 1.941 -5.395 1.00 98.44 76 THR A N 1
ATOM 589 C CA . THR A 1 76 ? 2.790 0.901 -6.225 1.00 98.44 76 THR A CA 1
ATOM 590 C C . THR A 1 76 ? 2.303 0.989 -7.664 1.00 98.44 76 THR A C 1
ATOM 592 O O . THR A 1 76 ? 3.122 0.872 -8.575 1.00 98.44 76 THR A O 1
ATOM 595 N N . ASN A 1 77 ? 1.035 1.350 -7.884 1.00 98.38 77 ASN A N 1
ATOM 596 C CA . ASN A 1 77 ? 0.528 1.676 -9.213 1.00 98.38 77 ASN A CA 1
ATOM 597 C C . ASN A 1 77 ? 1.243 2.897 -9.825 1.00 98.38 77 ASN A C 1
ATOM 599 O O . ASN A 1 77 ? 1.736 2.826 -10.948 1.00 98.38 77 ASN A O 1
ATOM 603 N N . THR A 1 78 ? 1.404 3.999 -9.080 1.00 98.38 78 THR A N 1
ATOM 604 C CA . THR A 1 78 ? 2.127 5.181 -9.595 1.00 98.38 78 THR A CA 1
ATOM 605 C C . THR A 1 78 ? 3.608 4.885 -9.870 1.00 98.38 78 THR A C 1
ATOM 607 O O . THR A 1 78 ? 4.198 5.421 -10.812 1.00 98.38 78 THR A O 1
ATOM 610 N N . ALA A 1 79 ? 4.241 4.036 -9.057 1.00 97.62 79 ALA A N 1
ATOM 611 C CA . ALA A 1 79 ? 5.608 3.577 -9.283 1.00 97.62 79 ALA A CA 1
ATOM 612 C C . ALA A 1 79 ? 5.715 2.737 -10.566 1.00 97.62 79 ALA A C 1
ATOM 614 O O . ALA A 1 79 ? 6.616 2.977 -11.374 1.00 97.62 79 ALA A O 1
ATOM 615 N N . LEU A 1 80 ? 4.776 1.811 -10.776 1.00 96.88 80 LEU A N 1
ATOM 616 C CA . LEU A 1 80 ? 4.670 0.994 -11.983 1.00 96.88 80 LEU A CA 1
ATOM 617 C C . LEU A 1 80 ? 4.515 1.861 -13.240 1.00 96.88 80 LEU A C 1
ATOM 619 O O . LEU A 1 80 ? 5.276 1.701 -14.192 1.00 96.88 80 LEU A O 1
ATOM 623 N N . GLU A 1 81 ? 3.603 2.834 -13.221 1.00 96.19 81 GLU A N 1
ATOM 624 C CA . GLU A 1 81 ? 3.397 3.784 -14.322 1.00 96.19 81 GLU A CA 1
ATOM 625 C C . GLU A 1 81 ? 4.638 4.640 -14.603 1.00 96.19 81 GLU A C 1
ATOM 627 O O . GLU A 1 81 ? 4.949 4.943 -15.756 1.00 96.19 81 GLU A O 1
ATOM 632 N N . ALA A 1 82 ? 5.366 5.051 -13.560 1.00 95.38 82 ALA A N 1
ATOM 633 C CA . ALA A 1 82 ? 6.601 5.809 -13.725 1.00 95.38 82 ALA A CA 1
ATOM 634 C C . ALA A 1 82 ? 7.680 4.984 -14.439 1.00 95.38 82 ALA A C 1
ATOM 636 O O . ALA A 1 82 ? 8.315 5.495 -15.358 1.00 95.38 82 ALA A O 1
ATOM 637 N N . VAL A 1 83 ? 7.858 3.715 -14.060 1.00 94.38 83 VAL A N 1
ATOM 638 C CA . VAL A 1 83 ? 8.804 2.809 -14.731 1.00 94.38 83 VAL A CA 1
ATOM 639 C C . VAL A 1 83 ? 8.367 2.510 -16.164 1.00 94.38 83 VAL A C 1
ATOM 641 O O . VAL A 1 83 ? 9.185 2.608 -17.074 1.00 94.38 83 VAL A O 1
ATOM 644 N N . ALA A 1 84 ? 7.080 2.250 -16.400 1.00 93.56 84 ALA A N 1
ATOM 645 C CA . ALA A 1 84 ? 6.555 2.032 -17.748 1.00 93.56 84 ALA A CA 1
ATOM 646 C C . ALA A 1 84 ? 6.840 3.221 -18.685 1.00 93.56 84 ALA A C 1
ATOM 648 O O . ALA A 1 84 ? 7.204 3.031 -19.845 1.00 93.56 84 ALA A O 1
ATOM 649 N N . ARG A 1 85 ? 6.741 4.459 -18.178 1.00 93.06 85 ARG A N 1
ATOM 650 C CA . ARG A 1 85 ? 7.088 5.667 -18.944 1.00 93.06 85 ARG A CA 1
ATOM 651 C C . ARG A 1 85 ? 8.583 5.803 -19.226 1.00 93.06 85 ARG A C 1
ATOM 653 O O . ARG A 1 85 ? 8.928 6.273 -20.302 1.0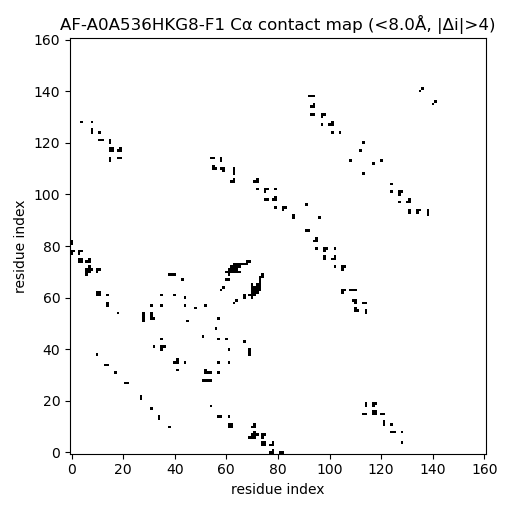0 93.06 85 ARG A O 1
ATOM 660 N N . ILE A 1 86 ? 9.449 5.399 -18.295 1.00 90.50 86 ILE A N 1
ATOM 661 C CA . ILE A 1 86 ? 10.910 5.406 -18.494 1.00 90.50 86 ILE A CA 1
ATOM 662 C C . ILE A 1 86 ? 11.310 4.413 -19.596 1.00 90.50 86 ILE A C 1
ATOM 664 O O . ILE A 1 86 ? 12.193 4.699 -20.399 1.00 90.50 86 ILE A O 1
ATOM 668 N N . GLU A 1 87 ? 10.660 3.250 -19.654 1.00 88.75 87 GLU A N 1
ATOM 669 C CA . GLU A 1 87 ? 11.041 2.157 -20.560 1.00 88.75 87 GLU A CA 1
ATOM 670 C C . GLU A 1 87 ? 10.398 2.214 -21.946 1.00 88.75 87 GLU A C 1
ATOM 672 O O . GLU A 1 87 ? 10.908 1.609 -22.895 1.00 88.75 87 GLU A O 1
ATOM 677 N N . GLY A 1 88 ? 9.285 2.937 -22.075 1.00 84.06 88 GLY A N 1
ATOM 678 C CA . GLY A 1 88 ? 8.529 3.030 -23.316 1.00 84.06 88 GLY A CA 1
ATOM 679 C C . GLY A 1 88 ? 7.920 1.691 -23.751 1.00 84.06 88 GLY A C 1
ATOM 680 O O . GLY A 1 88 ? 7.699 0.779 -22.959 1.00 84.06 88 GLY A O 1
ATOM 681 N N . LYS A 1 89 ? 7.615 1.566 -25.048 1.00 69.81 89 LYS A N 1
ATOM 682 C CA . LYS A 1 89 ? 6.808 0.457 -25.596 1.00 69.81 89 LYS A CA 1
ATOM 683 C C . LYS A 1 89 ? 7.554 -0.877 -25.760 1.00 69.81 89 LYS A C 1
ATOM 685 O O . LYS A 1 89 ? 6.919 -1.873 -26.085 1.00 69.81 89 LYS A O 1
ATOM 690 N N . SER A 1 90 ? 8.878 -0.911 -25.579 1.00 60.81 90 SER A N 1
ATOM 691 C CA . SER A 1 90 ? 9.712 -1.992 -26.133 1.00 60.81 90 SER A CA 1
ATOM 692 C C . SER A 1 90 ? 10.469 -2.839 -25.107 1.00 60.81 90 SER A C 1
ATOM 694 O O . SER A 1 90 ? 11.185 -3.758 -25.502 1.00 60.81 90 SER A O 1
ATOM 696 N N . ARG A 1 91 ? 10.340 -2.570 -23.801 1.00 66.44 91 ARG A N 1
ATOM 697 C CA . ARG A 1 91 ? 11.065 -3.314 -22.759 1.00 66.44 91 ARG A CA 1
ATOM 698 C C . ARG A 1 91 ? 10.122 -3.784 -21.657 1.00 66.44 91 ARG A C 1
ATOM 700 O O . ARG A 1 91 ? 9.393 -3.002 -21.067 1.00 66.44 91 ARG A O 1
ATOM 707 N N . ARG A 1 92 ? 10.156 -5.090 -21.376 1.00 77.94 92 ARG A N 1
ATOM 708 C CA . ARG A 1 92 ? 9.638 -5.675 -20.131 1.00 77.94 92 ARG A CA 1
ATOM 709 C C . ARG A 1 92 ? 10.818 -5.899 -19.198 1.00 77.94 92 ARG A C 1
ATOM 711 O O . ARG A 1 92 ? 11.311 -7.025 -19.107 1.00 77.94 92 ARG A O 1
ATOM 718 N N . SER A 1 93 ? 11.325 -4.853 -18.559 1.00 91.25 93 SER A N 1
ATOM 719 C CA . SER A 1 93 ? 12.469 -5.014 -17.661 1.00 91.25 93 SER A CA 1
ATOM 720 C C . SER A 1 93 ? 12.122 -5.815 -16.405 1.00 91.25 93 SER A C 1
ATOM 722 O O . SER A 1 93 ? 10.956 -6.082 -16.088 1.00 91.25 93 SER A O 1
ATOM 724 N N . ARG A 1 94 ? 13.160 -6.203 -15.661 1.00 95.00 94 ARG A N 1
ATOM 725 C CA . ARG A 1 94 ? 12.996 -6.820 -14.344 1.00 95.00 94 ARG A CA 1
ATOM 726 C C . ARG A 1 94 ? 12.305 -5.869 -13.345 1.00 95.00 94 ARG A C 1
ATOM 728 O O . ARG A 1 94 ? 11.349 -6.341 -12.724 1.00 95.00 94 ARG A O 1
ATOM 735 N N . PRO A 1 95 ? 12.680 -4.574 -13.219 1.00 95.81 95 PRO A N 1
ATOM 736 C CA . PRO A 1 95 ? 11.928 -3.613 -12.408 1.00 95.81 95 PRO A CA 1
ATOM 737 C C . PRO A 1 95 ? 10.431 -3.555 -12.717 1.00 95.81 95 PRO A C 1
ATOM 739 O O . PRO A 1 95 ? 9.619 -3.625 -11.796 1.00 95.81 95 PRO A O 1
ATOM 742 N N . LEU A 1 96 ? 10.056 -3.491 -14.000 1.00 95.69 96 LEU A N 1
ATOM 743 C CA . LEU A 1 96 ? 8.654 -3.396 -14.408 1.00 95.69 96 LEU A CA 1
ATOM 744 C C . LEU A 1 96 ? 7.855 -4.634 -13.972 1.00 95.69 96 LEU A C 1
ATOM 746 O O . LEU A 1 96 ? 6.763 -4.506 -13.422 1.00 95.69 96 LEU A O 1
ATOM 750 N N . ARG A 1 97 ? 8.415 -5.839 -14.156 1.00 96.25 97 ARG A N 1
ATOM 751 C CA . ARG A 1 97 ? 7.770 -7.092 -13.720 1.00 96.25 97 ARG A CA 1
ATOM 752 C C . ARG A 1 97 ? 7.618 -7.177 -12.202 1.00 96.25 97 ARG A C 1
ATOM 754 O O . ARG A 1 97 ? 6.576 -7.616 -11.724 1.00 96.25 97 ARG A O 1
ATOM 761 N N . LEU A 1 98 ? 8.637 -6.767 -11.447 1.00 97.94 98 LEU A N 1
ATOM 762 C CA . LEU A 1 98 ? 8.592 -6.782 -9.982 1.00 97.94 98 LEU A CA 1
ATOM 763 C C . LEU A 1 98 ? 7.585 -5.766 -9.435 1.00 97.94 98 LEU A C 1
ATOM 765 O O . LEU A 1 98 ? 6.835 -6.103 -8.524 1.00 97.94 98 LEU A O 1
ATOM 769 N N . LEU A 1 99 ? 7.499 -4.572 -10.027 1.00 97.25 99 LEU A N 1
ATOM 770 C CA . LEU A 1 99 ? 6.464 -3.590 -9.688 1.00 97.25 99 LEU A CA 1
ATOM 771 C C . LEU A 1 99 ? 5.061 -4.083 -10.040 1.00 97.25 99 LEU A C 1
ATOM 773 O O . LEU A 1 99 ? 4.142 -3.874 -9.255 1.00 97.25 99 LEU A O 1
ATOM 777 N N . ALA A 1 100 ? 4.888 -4.765 -11.175 1.00 97.44 100 ALA A N 1
ATOM 778 C CA . ALA A 1 100 ? 3.605 -5.357 -11.541 1.00 97.44 100 ALA A CA 1
ATOM 779 C C . ALA A 1 100 ? 3.180 -6.438 -10.536 1.00 97.44 100 ALA A C 1
ATOM 781 O O . ALA A 1 100 ? 2.028 -6.451 -10.111 1.00 97.44 100 ALA A O 1
ATOM 782 N N . ARG A 1 101 ? 4.116 -7.293 -10.098 1.00 98.38 101 ARG A N 1
ATOM 783 C CA . ARG A 1 101 ? 3.864 -8.296 -9.052 1.00 98.38 101 ARG A CA 1
ATOM 784 C C . ARG A 1 101 ? 3.538 -7.649 -7.705 1.00 98.38 101 ARG A C 1
ATOM 786 O O . ARG A 1 101 ? 2.567 -8.045 -7.075 1.00 98.38 101 ARG A O 1
ATOM 793 N N . LEU A 1 102 ? 4.303 -6.638 -7.293 1.00 98.44 102 LEU A N 1
ATOM 794 C CA . LEU A 1 102 ? 4.065 -5.904 -6.049 1.00 98.44 102 LEU A CA 1
ATOM 795 C C . LEU A 1 102 ? 2.707 -5.193 -6.058 1.00 98.44 102 LEU A C 1
ATOM 797 O O . LEU A 1 102 ? 1.967 -5.286 -5.092 1.00 98.44 102 LEU A O 1
ATOM 801 N N . ASN A 1 103 ? 2.342 -4.523 -7.149 1.00 98.50 103 ASN A N 1
ATOM 802 C CA . ASN A 1 103 ? 1.015 -3.927 -7.291 1.00 98.50 103 ASN A CA 1
ATOM 803 C C . ASN A 1 103 ? -0.083 -5.007 -7.291 1.00 98.50 103 ASN A C 1
ATOM 805 O O . ASN A 1 103 ? -1.103 -4.843 -6.630 1.00 98.50 103 ASN A O 1
ATOM 809 N N . GLY A 1 104 ? 0.149 -6.134 -7.973 1.00 98.50 104 GLY A N 1
ATOM 810 C CA . GLY A 1 104 ? -0.743 -7.293 -7.978 1.00 98.50 104 GLY A CA 1
ATOM 811 C C . GLY A 1 104 ? -1.020 -7.841 -6.576 1.00 98.50 104 GLY A C 1
ATOM 812 O O . GLY A 1 104 ? -2.170 -8.124 -6.266 1.00 98.50 104 GLY A O 1
ATOM 813 N N . MET A 1 105 ? -0.012 -7.908 -5.707 1.00 98.31 105 MET A N 1
ATOM 814 C CA . MET A 1 105 ? -0.169 -8.312 -4.306 1.00 98.31 105 MET A CA 1
ATOM 815 C C . MET A 1 105 ? -1.245 -7.482 -3.584 1.00 98.31 105 MET A C 1
ATOM 817 O O . MET A 1 105 ? -2.178 -8.049 -3.028 1.00 98.31 105 MET A O 1
ATOM 821 N N . TYR A 1 106 ? -1.200 -6.146 -3.673 1.00 98.56 106 TYR A N 1
ATOM 822 C CA . TYR A 1 106 ? -2.241 -5.287 -3.080 1.00 98.56 106 TYR A CA 1
ATOM 823 C C . TYR A 1 106 ? -3.582 -5.351 -3.821 1.00 98.56 106 TYR A C 1
ATOM 825 O O . TYR A 1 106 ? -4.621 -5.067 -3.238 1.00 98.56 106 TYR A O 1
ATOM 833 N N . GLN A 1 107 ? -3.585 -5.649 -5.123 1.00 98.12 107 GLN A N 1
ATOM 834 C CA . GLN A 1 107 ? -4.820 -5.716 -5.910 1.00 98.12 107 GLN A CA 1
ATOM 835 C C . GLN A 1 107 ? -5.690 -6.927 -5.566 1.00 98.12 107 GLN A C 1
ATOM 837 O O . GLN A 1 107 ? -6.907 -6.820 -5.697 1.00 98.12 107 GLN A O 1
ATOM 842 N N . HIS A 1 108 ? -5.072 -8.044 -5.177 1.00 97.69 108 HIS A N 1
ATOM 843 C CA . HIS A 1 108 ? -5.759 -9.313 -4.916 1.00 97.69 108 HIS A CA 1
ATOM 844 C C . HIS A 1 108 ? -5.879 -9.637 -3.422 1.00 97.69 108 HIS A C 1
ATOM 846 O O . HIS A 1 108 ? -6.530 -10.616 -3.068 1.00 97.69 108 HIS A O 1
ATOM 852 N N . ALA A 1 109 ? -5.263 -8.836 -2.551 1.00 97.75 109 ALA A N 1
ATOM 853 C CA . ALA A 1 109 ? -5.428 -8.971 -1.114 1.00 97.75 109 ALA A CA 1
ATOM 854 C C . ALA A 1 109 ? -6.795 -8.448 -0.651 1.00 97.75 109 ALA A C 1
ATOM 856 O O . ALA A 1 109 ? -7.416 -7.607 -1.305 1.00 97.75 109 ALA A O 1
ATOM 857 N N . ASN A 1 110 ? -7.239 -8.927 0.507 1.00 96.81 110 ASN A N 1
ATOM 858 C CA . ASN A 1 110 ? -8.435 -8.453 1.193 1.00 96.81 110 ASN A CA 1
ATOM 859 C C . ASN A 1 110 ? -8.096 -8.105 2.658 1.00 96.81 110 ASN A C 1
ATOM 861 O O . ASN A 1 110 ? -7.089 -8.607 3.167 1.00 96.81 110 ASN A O 1
ATOM 865 N N . PRO A 1 111 ? -8.877 -7.228 3.319 1.00 97.50 111 PRO A N 1
ATOM 866 C CA . PRO A 1 111 ? -8.559 -6.764 4.667 1.00 97.50 111 PRO A CA 1
ATOM 867 C C . PRO A 1 111 ? -8.492 -7.874 5.715 1.00 97.50 111 PRO A C 1
ATOM 869 O O . PRO A 1 111 ? -7.535 -7.901 6.479 1.00 97.50 111 PRO A O 1
ATOM 872 N N . GLU A 1 112 ? -9.448 -8.804 5.688 1.00 96.38 112 GLU A N 1
ATOM 873 C CA . GLU A 1 112 ? -9.570 -9.913 6.643 1.00 96.38 112 GLU A CA 1
ATOM 874 C C . GLU A 1 112 ? -8.312 -10.791 6.644 1.00 96.38 112 GLU A C 1
ATOM 876 O O . GLU A 1 112 ? -7.644 -10.926 7.663 1.00 96.38 112 GLU A O 1
ATOM 881 N N . SER A 1 113 ? -7.887 -11.275 5.473 1.00 97.00 113 SER A N 1
ATOM 882 C CA . SER A 1 113 ? -6.684 -12.107 5.339 1.00 97.00 113 SER A CA 1
ATOM 883 C C . SER A 1 113 ? -5.403 -11.378 5.762 1.00 97.00 113 SER A C 1
ATOM 885 O O . SER A 1 113 ? -4.505 -11.998 6.335 1.00 97.00 113 SER A O 1
ATOM 887 N N . ILE A 1 114 ? -5.308 -10.066 5.504 1.00 97.88 114 ILE A N 1
ATOM 888 C CA . ILE A 1 114 ? -4.189 -9.251 6.000 1.00 97.88 114 ILE A CA 1
ATOM 889 C C . ILE A 1 114 ? -4.259 -9.118 7.523 1.00 97.88 114 ILE A C 1
ATOM 891 O O . ILE A 1 114 ? -3.217 -9.175 8.167 1.00 97.88 114 ILE A O 1
ATOM 895 N N . GLY A 1 115 ? -5.450 -8.923 8.091 1.00 96.12 115 GLY A N 1
ATOM 896 C CA . GLY A 1 115 ? -5.666 -8.829 9.532 1.00 96.12 115 GLY A CA 1
ATOM 897 C C . GLY A 1 115 ? -5.304 -10.121 10.265 1.00 96.12 115 GLY A C 1
ATOM 898 O O . GLY A 1 115 ? -4.677 -10.059 11.316 1.00 96.12 115 GLY A O 1
ATOM 899 N N . GLU A 1 116 ? -5.611 -11.278 9.676 1.00 96.19 116 GLU A N 1
ATOM 900 C CA . GLU A 1 116 ? -5.260 -12.596 10.220 1.00 96.19 116 GLU A CA 1
ATOM 901 C C . GLU A 1 116 ? -3.759 -12.909 10.114 1.00 96.19 116 GLU A C 1
ATOM 903 O O . GLU A 1 116 ? -3.173 -13.476 11.036 1.00 96.19 116 GLU A O 1
ATOM 908 N N . HIS A 1 117 ? -3.120 -12.542 8.995 1.00 97.38 117 HIS A N 1
ATOM 909 C CA . HIS A 1 117 ? -1.721 -12.885 8.700 1.00 97.38 117 HIS A CA 1
ATOM 910 C C . HIS A 1 117 ? -0.864 -11.653 8.336 1.00 97.38 117 HIS A C 1
ATOM 912 O O . HIS A 1 117 ? -0.212 -11.611 7.281 1.00 97.38 117 HIS A O 1
ATOM 918 N N . PRO A 1 118 ? -0.796 -10.621 9.199 1.00 97.81 118 PRO A N 1
ATOM 919 C CA . PRO A 1 118 ? -0.206 -9.336 8.829 1.00 97.81 118 PRO A CA 1
ATOM 920 C C . PRO A 1 118 ? 1.310 -9.416 8.630 1.00 97.81 118 PRO A C 1
ATOM 922 O O . PRO A 1 118 ? 1.872 -8.752 7.752 1.00 97.81 118 PRO A O 1
ATOM 925 N N . LEU A 1 119 ? 1.998 -10.245 9.419 1.00 98.12 119 LEU A N 1
ATOM 926 C CA . LEU A 1 119 ? 3.452 -10.406 9.333 1.00 98.12 119 LEU A CA 1
ATOM 927 C C . LEU A 1 119 ? 3.884 -11.152 8.065 1.00 98.12 119 LEU A C 1
ATOM 929 O O . LEU A 1 119 ? 4.945 -10.839 7.512 1.00 98.12 119 LEU A O 1
ATOM 933 N N . ASP A 1 120 ? 3.056 -12.067 7.567 1.00 98.38 120 ASP A N 1
ATOM 934 C CA . ASP A 1 120 ? 3.298 -12.771 6.307 1.00 98.38 120 ASP A CA 1
ATOM 935 C C . ASP A 1 120 ? 3.132 -11.817 5.125 1.00 98.38 120 ASP A C 1
ATOM 937 O O . ASP A 1 120 ? 4.029 -11.715 4.279 1.00 98.38 120 ASP A O 1
ATOM 941 N N . PHE A 1 121 ? 2.062 -11.012 5.130 1.00 98.62 121 PHE A N 1
ATOM 942 C CA . PHE A 1 121 ? 1.858 -9.954 4.140 1.00 98.62 121 PHE A CA 1
ATOM 943 C C . PHE A 1 121 ? 3.025 -8.953 4.135 1.00 98.62 121 PHE A C 1
ATOM 945 O O . PHE A 1 121 ? 3.576 -8.612 3.087 1.00 98.62 121 PHE A O 1
ATOM 952 N N . ASN A 1 122 ? 3.486 -8.513 5.308 1.00 98.56 122 ASN A N 1
ATOM 953 C CA . ASN A 1 122 ? 4.660 -7.644 5.403 1.00 98.56 122 ASN A CA 1
ATOM 954 C C . ASN A 1 122 ? 5.922 -8.320 4.838 1.00 98.56 122 ASN A C 1
ATOM 956 O O . ASN A 1 122 ? 6.704 -7.701 4.111 1.00 98.56 122 ASN A O 1
ATOM 960 N N . SER A 1 123 ? 6.130 -9.598 5.149 1.00 98.56 123 SER A N 1
ATOM 961 C CA . SER A 1 123 ? 7.305 -10.355 4.714 1.00 98.56 123 SER A CA 1
ATOM 962 C C . SER A 1 123 ? 7.352 -10.528 3.197 1.00 98.56 123 SER A C 1
ATOM 964 O O . SER A 1 123 ? 8.411 -10.306 2.595 1.00 98.56 123 SER A O 1
ATOM 966 N N . GLU A 1 124 ? 6.219 -10.835 2.558 1.00 98.50 124 GLU A N 1
ATOM 967 C CA . GLU A 1 124 ? 6.113 -10.898 1.098 1.00 98.50 124 GLU A CA 1
ATOM 968 C C . GLU A 1 124 ? 6.392 -9.527 0.458 1.00 98.50 124 GLU A C 1
ATOM 970 O O . GLU A 1 124 ? 7.212 -9.427 -0.464 1.00 98.50 124 GLU A O 1
ATOM 975 N N . CYS A 1 125 ? 5.800 -8.455 0.995 1.00 98.69 125 CYS A N 1
ATOM 976 C CA . CYS A 1 125 ? 6.016 -7.093 0.508 1.00 98.69 125 CYS A CA 1
ATOM 977 C C . CYS A 1 125 ? 7.505 -6.718 0.573 1.00 98.69 125 CYS A C 1
ATOM 979 O O . CYS A 1 125 ? 8.102 -6.306 -0.428 1.00 98.69 125 CYS A O 1
ATOM 981 N N . ARG A 1 126 ? 8.157 -6.946 1.720 1.00 98.44 126 ARG A N 1
ATOM 982 C CA . ARG A 1 126 ? 9.593 -6.677 1.903 1.00 98.44 126 ARG A CA 1
ATOM 983 C C . ARG A 1 126 ? 10.461 -7.525 0.975 1.00 98.44 126 ARG A C 1
ATOM 985 O O . ARG A 1 126 ? 11.472 -7.029 0.477 1.00 98.44 126 ARG A O 1
ATOM 992 N N . ALA A 1 127 ? 10.096 -8.781 0.718 1.00 98.62 127 ALA A N 1
ATOM 993 C CA . ALA A 1 127 ? 10.827 -9.639 -0.213 1.00 98.62 127 ALA A CA 1
ATOM 994 C C . ALA A 1 127 ? 10.776 -9.107 -1.654 1.00 98.62 127 ALA A C 1
ATOM 996 O O . ALA A 1 127 ? 11.801 -9.107 -2.342 1.00 98.62 127 ALA A O 1
ATOM 997 N N . LEU A 1 128 ? 9.619 -8.613 -2.100 1.00 98.56 128 LEU A N 1
ATOM 998 C CA . LEU A 1 128 ? 9.463 -7.983 -3.413 1.00 98.56 128 LEU A CA 1
ATOM 999 C C . LEU A 1 128 ? 10.217 -6.657 -3.512 1.00 98.56 128 LEU A C 1
ATOM 1001 O O . LEU A 1 128 ? 10.897 -6.418 -4.510 1.00 98.56 128 LEU A O 1
ATOM 1005 N N . LEU A 1 129 ? 10.154 -5.823 -2.473 1.00 98.31 129 LEU A N 1
ATOM 1006 C CA . LEU A 1 129 ? 10.860 -4.541 -2.423 1.00 98.31 129 LEU A CA 1
ATOM 1007 C C . LEU A 1 129 ? 12.382 -4.711 -2.494 1.00 98.31 129 LEU A C 1
ATOM 1009 O O . LEU A 1 129 ? 13.027 -4.010 -3.270 1.00 98.31 129 LEU A O 1
ATOM 1013 N N . ARG A 1 130 ? 12.955 -5.688 -1.775 1.00 98.19 130 ARG A N 1
ATOM 1014 C CA . ARG A 1 130 ? 14.395 -6.000 -1.866 1.00 98.19 130 ARG A CA 1
ATOM 1015 C C . ARG A 1 130 ? 14.806 -6.413 -3.278 1.00 98.19 130 ARG A C 1
ATOM 1017 O 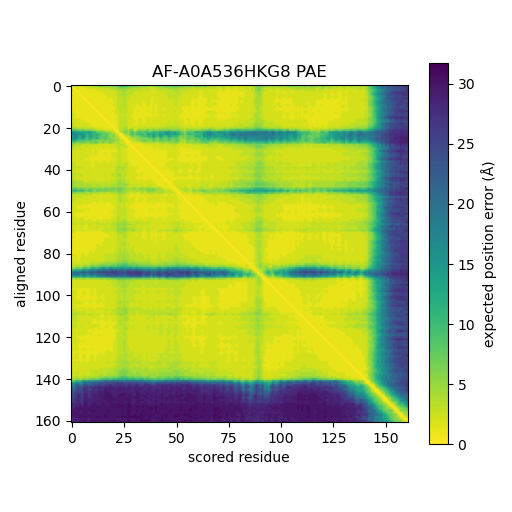O . ARG A 1 130 ? 15.809 -5.935 -3.800 1.00 98.19 130 ARG A O 1
ATOM 1024 N N . GLN A 1 131 ? 14.022 -7.281 -3.921 1.00 98.38 131 GLN A N 1
ATOM 1025 C CA . GLN A 1 131 ? 14.287 -7.680 -5.308 1.00 98.38 131 GLN A CA 1
ATOM 1026 C C . GLN A 1 131 ? 14.181 -6.493 -6.268 1.00 98.38 131 GLN A C 1
ATOM 1028 O O . GLN A 1 131 ? 14.967 -6.390 -7.211 1.00 98.38 131 GLN A O 1
ATOM 1033 N N . LEU A 1 132 ? 13.208 -5.607 -6.039 1.00 97.50 132 LEU A N 1
ATOM 1034 C CA . LEU A 1 132 ? 13.001 -4.415 -6.849 1.00 97.50 132 LEU A CA 1
ATOM 1035 C C . LEU A 1 132 ? 14.172 -3.441 -6.711 1.00 97.50 132 LEU A C 1
ATOM 1037 O O . LEU A 1 132 ? 14.634 -2.931 -7.724 1.00 97.50 132 LEU A O 1
ATOM 1041 N N . GLU A 1 133 ? 14.680 -3.215 -5.501 1.00 95.62 133 GLU A N 1
ATOM 1042 C CA . GLU A 1 133 ? 15.832 -2.341 -5.264 1.00 95.62 133 GLU A CA 1
ATOM 1043 C C . GLU A 1 133 ? 17.066 -2.806 -6.049 1.00 95.62 133 GLU A C 1
ATOM 1045 O O . GLU A 1 133 ? 17.670 -2.018 -6.783 1.00 95.62 133 GLU A O 1
ATOM 1050 N N . VAL A 1 134 ? 17.397 -4.098 -5.957 1.00 96.00 134 VAL A N 1
ATOM 1051 C CA . VAL A 1 134 ? 18.506 -4.700 -6.712 1.00 96.00 134 VAL A CA 1
ATOM 1052 C C . VAL A 1 134 ? 18.287 -4.520 -8.214 1.00 96.00 134 VAL A C 1
ATOM 1054 O O . VAL A 1 134 ? 19.167 -4.023 -8.912 1.00 96.00 134 VAL A O 1
ATOM 1057 N N . ALA A 1 135 ? 17.088 -4.836 -8.711 1.00 94.94 135 ALA A N 1
ATOM 1058 C CA . ALA A 1 135 ? 16.773 -4.721 -10.130 1.00 94.94 135 ALA A CA 1
ATOM 1059 C C . ALA A 1 135 ? 16.838 -3.270 -10.643 1.00 94.94 135 ALA A C 1
ATOM 1061 O O . ALA A 1 135 ? 17.304 -3.037 -11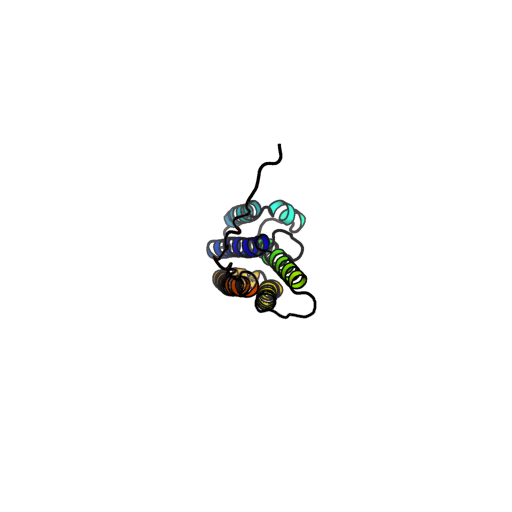.758 1.00 94.94 135 ALA A O 1
ATOM 1062 N N . LEU A 1 136 ? 16.375 -2.292 -9.856 1.00 93.38 136 LEU A N 1
ATOM 1063 C CA . LEU A 1 136 ? 16.454 -0.868 -10.194 1.00 93.38 136 LEU A CA 1
ATOM 1064 C C . LEU A 1 136 ? 17.910 -0.412 -10.288 1.00 93.38 136 LEU A C 1
ATOM 1066 O O . LEU A 1 136 ? 18.273 0.264 -11.250 1.00 93.38 136 LEU A O 1
ATOM 1070 N N . ARG A 1 137 ? 18.738 -0.815 -9.318 1.00 92.19 137 ARG A N 1
ATOM 1071 C CA . ARG A 1 137 ? 20.175 -0.528 -9.292 1.00 92.19 137 ARG A CA 1
ATOM 1072 C C . ARG A 1 137 ? 20.866 -1.076 -10.538 1.00 92.19 137 ARG A C 1
ATOM 1074 O O . ARG A 1 137 ? 21.509 -0.320 -11.253 1.00 92.19 137 ARG A O 1
ATOM 1081 N N . GLU A 1 138 ? 20.658 -2.356 -10.835 1.00 91.69 138 GLU A N 1
ATOM 1082 C CA . GLU A 1 138 ? 21.248 -3.036 -11.995 1.00 91.69 138 GLU A CA 1
ATOM 1083 C C . GLU A 1 138 ? 20.794 -2.451 -13.338 1.00 91.69 138 GLU A C 1
ATOM 1085 O O . GLU A 1 138 ? 21.572 -2.448 -14.284 1.00 91.69 138 GLU A O 1
ATOM 1090 N N . THR A 1 139 ? 19.546 -1.978 -13.440 1.00 91.44 139 THR A N 1
ATOM 1091 C CA . THR A 1 139 ? 18.963 -1.540 -14.722 1.00 91.44 139 THR A CA 1
ATOM 1092 C C . THR A 1 139 ? 19.220 -0.062 -15.023 1.00 91.44 139 THR A C 1
ATOM 1094 O O . THR A 1 139 ? 19.352 0.301 -16.189 1.00 91.44 139 THR A O 1
ATOM 1097 N N . TYR A 1 140 ? 19.247 0.803 -14.003 1.00 88.56 140 TYR A N 1
ATOM 1098 C CA . TYR A 1 140 ? 19.287 2.259 -14.204 1.00 88.56 140 TYR A CA 1
ATOM 1099 C C . TYR A 1 140 ? 20.504 2.952 -13.596 1.00 88.56 140 TYR A C 1
ATOM 1101 O O . TYR A 1 140 ? 20.814 4.073 -13.991 1.00 88.56 140 TYR A O 1
ATOM 1109 N N . PHE A 1 141 ? 21.192 2.320 -12.645 1.00 86.31 141 PHE A N 1
ATOM 1110 C CA . PHE A 1 141 ? 22.309 2.927 -11.926 1.00 86.31 141 PHE A CA 1
ATOM 1111 C C . PHE A 1 141 ? 23.589 2.146 -12.205 1.00 86.31 141 PHE A C 1
ATOM 1113 O O . PHE A 1 141 ? 24.118 1.434 -11.352 1.00 86.31 141 PHE A O 1
ATOM 1120 N N . HIS A 1 142 ? 24.104 2.294 -13.424 1.00 80.19 142 HIS A N 1
ATOM 1121 C CA . HIS A 1 142 ? 25.456 1.850 -13.730 1.00 80.19 142 HIS A CA 1
ATOM 1122 C C . HIS A 1 142 ? 26.448 2.873 -13.164 1.00 80.19 142 HIS A C 1
ATOM 1124 O O . HIS A 1 142 ? 26.326 4.058 -13.487 1.00 80.19 142 HIS A O 1
ATOM 1130 N N . PRO A 1 143 ? 27.436 2.468 -12.346 1.00 59.50 143 PRO A N 1
ATOM 1131 C CA . PRO A 1 143 ? 28.560 3.340 -12.056 1.00 59.50 143 PRO A CA 1
ATOM 1132 C C . PRO A 1 143 ? 29.264 3.603 -13.388 1.00 59.50 143 PRO A C 1
ATOM 1134 O O . PRO A 1 143 ? 29.896 2.708 -13.952 1.00 59.50 143 PRO A O 1
ATOM 1137 N N . SER A 1 144 ? 29.093 4.806 -13.938 1.00 55.03 144 SER A N 1
ATOM 1138 C CA . SER A 1 144 ? 29.832 5.237 -15.117 1.00 55.03 144 SER A CA 1
ATOM 1139 C C . SER A 1 144 ? 31.313 5.021 -14.838 1.00 55.03 144 SER A C 1
ATOM 1141 O O . SER A 1 144 ? 31.880 5.661 -13.952 1.00 55.03 144 SER A O 1
ATOM 1143 N N . LYS A 1 145 ? 31.955 4.129 -15.597 1.00 52.94 145 LYS A N 1
ATOM 1144 C CA . LYS A 1 145 ? 33.404 4.179 -15.774 1.00 52.94 145 LYS A CA 1
ATOM 1145 C C . LYS A 1 145 ? 33.694 5.473 -16.527 1.00 52.94 145 LYS A C 1
ATOM 1147 O O . LYS A 1 145 ? 33.774 5.465 -17.749 1.00 52.94 145 LYS A O 1
ATOM 1152 N N . VAL A 1 146 ? 33.768 6.591 -15.812 1.00 52.47 146 VAL A N 1
ATOM 1153 C CA . VAL A 1 146 ? 34.411 7.797 -16.328 1.00 52.47 146 VAL A CA 1
ATOM 1154 C C . VAL A 1 146 ? 35.890 7.427 -16.446 1.00 52.47 146 VAL A C 1
ATOM 1156 O O . VAL A 1 146 ? 36.493 7.101 -15.420 1.00 52.47 146 VAL A O 1
ATOM 1159 N N . PRO A 1 147 ? 36.485 7.376 -17.650 1.00 50.34 147 PRO A N 1
ATOM 1160 C CA . PRO A 1 147 ? 37.919 7.170 -17.760 1.00 50.34 147 PRO A CA 1
ATOM 1161 C C . PRO A 1 147 ? 38.602 8.333 -17.040 1.00 50.34 147 PRO A C 1
ATOM 1163 O O . PRO A 1 147 ? 38.388 9.491 -17.389 1.00 50.34 147 PRO A O 1
ATOM 1166 N N . ALA A 1 148 ? 39.407 8.032 -16.022 1.00 58.19 148 ALA A N 1
ATOM 1167 C CA . ALA A 1 148 ? 40.203 9.004 -15.274 1.00 58.19 148 ALA A CA 1
ATOM 1168 C C . ALA A 1 148 ? 41.406 9.514 -16.096 1.00 58.19 148 ALA A C 1
ATOM 1170 O O . ALA A 1 148 ? 42.523 9.590 -15.598 1.00 58.19 148 ALA A O 1
ATOM 1171 N N . ALA A 1 149 ? 41.192 9.819 -17.373 1.00 55.56 149 ALA A N 1
ATOM 1172 C CA . ALA A 1 149 ? 42.196 10.365 -18.268 1.00 55.56 149 ALA A CA 1
ATOM 1173 C C . ALA A 1 149 ? 41.631 11.634 -18.905 1.00 55.56 149 ALA A C 1
ATOM 1175 O O . ALA A 1 149 ? 41.225 11.653 -20.063 1.00 55.56 149 ALA A O 1
ATOM 1176 N N . VAL A 1 150 ? 41.594 12.705 -18.114 1.00 54.88 150 VAL A N 1
ATOM 1177 C CA . VAL A 1 150 ? 41.664 14.056 -18.670 1.00 54.88 150 VAL A CA 1
ATOM 1178 C C . VAL A 1 150 ? 43.133 14.252 -19.038 1.00 54.88 150 VAL A C 1
ATOM 1180 O O . VAL A 1 150 ? 43.953 14.588 -18.188 1.00 54.88 150 VAL A O 1
ATOM 1183 N N . THR A 1 151 ? 43.500 13.942 -20.279 1.00 55.06 151 THR A N 1
ATOM 1184 C CA . THR A 1 151 ? 44.763 14.415 -20.854 1.00 55.06 151 THR A CA 1
ATOM 1185 C C . THR A 1 151 ? 44.685 15.934 -20.911 1.00 55.06 151 THR A C 1
ATOM 1187 O O . THR A 1 151 ? 43.843 16.474 -21.625 1.00 55.06 151 THR A O 1
ATOM 1190 N N . GLY A 1 152 ? 45.501 16.611 -20.103 1.00 58.88 152 GLY A N 1
ATOM 1191 C CA . GLY A 1 152 ? 45.616 18.062 -20.138 1.00 58.88 152 GLY A CA 1
ATOM 1192 C C . GLY A 1 152 ? 46.100 18.510 -21.513 1.00 58.88 152 GLY A C 1
ATOM 1193 O O . GLY A 1 152 ? 47.195 18.144 -21.930 1.00 58.88 152 GLY A O 1
ATOM 1194 N N . GLU A 1 153 ? 45.285 19.289 -22.217 1.00 48.44 153 GLU A N 1
ATOM 1195 C CA . GLU A 1 153 ? 45.784 20.127 -23.301 1.00 48.44 153 GLU A CA 1
ATOM 1196 C C . GLU A 1 153 ? 46.433 21.359 -22.666 1.00 48.44 153 GLU A C 1
ATOM 1198 O O . GLU A 1 153 ? 45.757 22.251 -22.149 1.00 48.44 153 GLU A O 1
ATOM 1203 N N . GLU A 1 154 ? 47.766 21.392 -22.679 1.00 53.56 154 GLU A N 1
ATOM 1204 C CA . GLU A 1 154 ? 48.554 22.599 -22.442 1.00 53.56 154 GLU A CA 1
ATOM 1205 C C . GLU A 1 154 ? 48.294 23.596 -23.585 1.00 53.56 154 GLU A C 1
ATOM 1207 O O . GLU A 1 154 ? 49.005 23.653 -24.587 1.00 53.56 154 GLU A O 1
ATOM 1212 N N . GLY A 1 155 ? 47.221 24.375 -23.454 1.00 50.12 155 GLY A N 1
ATOM 1213 C CA . GLY A 1 155 ? 46.912 25.494 -24.336 1.00 50.12 155 GLY A CA 1
ATOM 1214 C C . GLY A 1 155 ? 47.838 26.676 -24.056 1.00 50.12 155 GLY A C 1
ATOM 1215 O O . GLY A 1 155 ? 47.627 27.438 -23.115 1.00 50.12 155 GLY A O 1
ATOM 1216 N N . HIS A 1 156 ? 48.863 26.821 -24.891 1.00 54.62 156 HIS A N 1
ATOM 1217 C CA . HIS A 1 156 ? 49.812 27.932 -24.936 1.00 54.62 156 HIS A CA 1
ATOM 1218 C C . HIS A 1 156 ? 49.087 29.269 -25.215 1.00 54.62 156 HIS A C 1
ATOM 1220 O O . HIS A 1 156 ? 48.802 29.613 -26.362 1.00 54.62 156 HIS A O 1
ATOM 1226 N N . GLY A 1 157 ? 48.758 30.029 -24.169 1.00 48.53 157 GLY A N 1
ATOM 1227 C CA . GLY A 1 157 ? 48.212 31.384 -24.284 1.00 48.53 157 GLY A CA 1
ATOM 1228 C C . GLY A 1 157 ? 49.327 32.427 -24.370 1.00 48.53 157 GLY A C 1
ATOM 1229 O O . GLY A 1 157 ? 49.867 32.833 -23.346 1.00 48.53 157 GLY A O 1
ATOM 1230 N N . MET A 1 158 ? 49.670 32.870 -25.582 1.00 47.00 158 MET A N 1
ATOM 1231 C CA . MET A 1 158 ? 50.519 34.052 -25.789 1.00 47.00 158 MET A CA 1
ATOM 1232 C C . MET A 1 158 ? 49.708 35.338 -25.532 1.00 47.00 158 MET A C 1
ATOM 1234 O O . MET A 1 158 ? 48.570 35.425 -26.000 1.00 47.00 158 MET A O 1
ATOM 1238 N N . PRO A 1 159 ? 50.263 36.354 -24.842 1.00 47.44 159 PRO A N 1
ATOM 1239 C CA . PRO A 1 159 ? 49.565 37.610 -24.594 1.00 47.44 159 PRO A CA 1
ATOM 1240 C C . PRO A 1 159 ? 49.588 38.491 -25.849 1.00 47.44 159 PRO A C 1
ATOM 1242 O O . PRO A 1 159 ? 50.653 38.768 -26.403 1.00 47.44 159 PRO A O 1
ATOM 1245 N N . GLN A 1 160 ? 48.415 38.944 -26.295 1.00 50.16 160 GLN A N 1
ATOM 1246 C CA . GLN A 1 160 ? 48.317 40.080 -27.211 1.00 50.16 160 GLN A CA 1
ATOM 1247 C C . GLN A 1 160 ? 48.230 41.370 -26.390 1.00 50.16 160 GLN A C 1
ATOM 1249 O O . GLN A 1 160 ? 47.541 41.413 -25.371 1.00 50.16 160 GLN A O 1
ATOM 1254 N N . GLN A 1 161 ? 49.031 42.339 -26.832 1.00 54.81 161 GLN A N 1
ATOM 1255 C CA . GLN A 1 161 ? 49.295 43.646 -26.230 1.00 54.81 161 GLN A CA 1
ATOM 1256 C C . GLN A 1 161 ? 48.066 44.550 -26.155 1.00 54.81 161 GLN A C 1
ATOM 1258 O O . GLN A 1 161 ? 47.197 44.436 -27.048 1.00 54.81 161 GLN A O 1
#

Secondary structure (DSSP, 8-state):
-HHHHHHHHHHHHHHHHHHHH--S-TTHHHHHHHHHHHTT-HHHHHHH--S---HHHHHIIIII-SS-TTSHHHHHHHHHHHHHHHHGGG---HHHHHHHHHHHHHHH--HHHHHHSHHHHHHHHHHHHHHHHHHHHHHH-------S---------PPP-

Foldseek 3Di:
DVVLLVLLLVLLVQLLVLLVVDDPDPCSLVVLCVSCVVLVNNVVLCVPDPDGGDSQSSCCRAAQDCPNCRHSLVSLVVVLVVVCVVVDDPDPFPLNVLSVVLNVLSPPDGSVVCSVPSVVSSVVNVVSSVSNVVRCCVPPPDPPPPPPDPPDDPDDDDDDD

Radius of gyration: 22.77 Å; Cα contacts (8 Å, |Δi|>4): 170; chains: 1; bounding box: 70×56×50 Å